Protein AF-A0A5C8SF36-F1 (afdb_monomer_lite)

Structure (mmCIF, N/CA/C/O backbone):
data_AF-A0A5C8SF36-F1
#
_entry.id   AF-A0A5C8SF36-F1
#
loop_
_atom_site.group_PDB
_atom_site.id
_atom_site.type_symbol
_atom_site.label_atom_id
_atom_site.label_alt_id
_atom_site.label_comp_id
_atom_site.label_asym_id
_atom_site.label_entity_id
_atom_site.label_seq_id
_atom_site.pdbx_PDB_ins_code
_atom_site.Cartn_x
_atom_site.Cartn_y
_atom_site.Cartn_z
_atom_site.occupancy
_atom_site.B_iso_or_equiv
_atom_site.auth_seq_id
_atom_site.auth_comp_id
_atom_site.auth_asym_id
_atom_site.auth_atom_id
_atom_site.pdbx_PDB_model_num
ATOM 1 N N . HIS A 1 1 ? 42.244 22.849 -68.264 1.00 57.44 1 HIS A N 1
ATOM 2 C CA . HIS A 1 1 ? 42.208 23.033 -66.800 1.00 57.44 1 HIS A CA 1
ATOM 3 C C . HIS A 1 1 ? 41.355 21.936 -66.183 1.00 57.44 1 HIS A C 1
ATOM 5 O O . HIS A 1 1 ? 40.156 21.922 -66.418 1.00 57.44 1 HIS A O 1
ATOM 11 N N . ALA A 1 2 ? 41.971 20.982 -65.483 1.00 65.56 2 ALA A N 1
ATOM 12 C CA . ALA A 1 2 ? 41.244 19.977 -64.709 1.00 65.56 2 ALA A CA 1
ATOM 13 C C . ALA A 1 2 ? 40.924 20.575 -63.330 1.00 65.56 2 ALA A C 1
ATOM 15 O O . ALA A 1 2 ? 41.816 21.128 -62.687 1.00 65.56 2 ALA A O 1
ATOM 16 N N . GLY A 1 3 ? 39.652 20.544 -62.929 1.00 75.19 3 GLY A N 1
ATOM 17 C CA . GLY A 1 3 ? 39.203 21.053 -61.631 1.00 75.19 3 GLY A CA 1
ATOM 18 C C . GLY A 1 3 ? 39.751 20.233 -60.453 1.00 75.19 3 GLY A C 1
ATOM 19 O O . GLY A 1 3 ? 40.273 19.135 -60.661 1.00 75.19 3 GLY A O 1
ATOM 20 N N . PRO A 1 4 ? 39.653 20.753 -59.216 1.00 75.12 4 PRO A N 1
ATOM 21 C CA . PRO A 1 4 ? 40.218 20.099 -58.042 1.00 75.12 4 PRO A CA 1
ATOM 22 C C . PRO A 1 4 ? 39.552 18.741 -57.791 1.00 75.12 4 PRO A C 1
ATOM 24 O O . PRO A 1 4 ? 38.330 18.631 -57.699 1.00 75.12 4 PRO A O 1
ATOM 27 N N . PHE A 1 5 ? 40.381 17.704 -57.677 1.00 78.75 5 PHE A N 1
ATOM 28 C CA . PHE A 1 5 ? 39.967 16.346 -57.347 1.00 78.75 5 PHE A CA 1
ATOM 29 C C . PHE A 1 5 ? 39.431 16.301 -55.910 1.00 78.75 5 PHE A C 1
ATOM 31 O O . PHE A 1 5 ? 40.181 16.500 -54.954 1.00 78.75 5 PHE A O 1
ATOM 38 N N . MET A 1 6 ? 38.131 16.045 -55.758 1.00 76.31 6 MET A N 1
ATOM 39 C CA . MET A 1 6 ? 37.496 15.832 -54.461 1.00 76.31 6 MET A CA 1
ATOM 40 C C . MET A 1 6 ? 37.451 14.323 -54.179 1.00 76.31 6 MET A C 1
ATOM 42 O O . MET A 1 6 ? 36.808 13.594 -54.938 1.00 76.31 6 MET A O 1
ATOM 46 N N . PRO A 1 7 ? 38.123 13.825 -53.125 1.00 77.75 7 PRO A N 1
ATOM 47 C CA . PRO A 1 7 ? 38.094 12.404 -52.812 1.00 77.75 7 PRO A CA 1
ATOM 48 C C . PRO A 1 7 ? 36.674 11.973 -52.408 1.00 77.75 7 PRO A C 1
ATOM 50 O O . PRO A 1 7 ? 35.963 12.740 -51.745 1.00 77.75 7 PRO A O 1
ATOM 53 N N . PRO A 1 8 ? 36.241 10.753 -52.773 1.00 76.81 8 PRO A N 1
ATOM 54 C CA . PRO A 1 8 ? 34.934 10.249 -52.383 1.00 76.81 8 PRO A CA 1
ATOM 55 C C . PRO A 1 8 ? 34.864 10.129 -50.858 1.00 76.81 8 PRO A C 1
ATOM 57 O O . PRO A 1 8 ? 35.680 9.457 -50.226 1.00 76.81 8 PRO A O 1
ATOM 60 N N . ARG A 1 9 ? 33.875 10.796 -50.255 1.00 72.81 9 ARG A N 1
ATOM 61 C CA . ARG A 1 9 ? 33.571 10.651 -48.830 1.00 72.81 9 ARG A CA 1
ATOM 62 C C . ARG A 1 9 ? 33.099 9.210 -48.592 1.00 72.81 9 ARG A C 1
ATOM 64 O O . ARG A 1 9 ? 32.155 8.792 -49.265 1.00 72.81 9 ARG A O 1
ATOM 71 N N . PRO A 1 10 ? 33.700 8.452 -47.659 1.00 67.50 10 PRO A N 1
ATOM 72 C CA . PRO A 1 10 ? 33.205 7.123 -47.332 1.00 67.50 10 PRO A CA 1
ATOM 73 C C . PRO A 1 10 ? 31.754 7.241 -46.858 1.00 67.50 10 PRO A C 1
ATOM 75 O O . PRO A 1 10 ? 31.430 8.106 -46.036 1.00 67.50 10 PRO A O 1
ATOM 78 N N . ALA A 1 11 ? 30.876 6.404 -47.413 1.00 65.56 11 ALA A N 1
ATOM 79 C CA . ALA A 1 11 ? 29.501 6.286 -46.954 1.00 65.56 11 ALA A CA 1
ATOM 80 C C . ALA A 1 11 ? 29.532 5.981 -45.452 1.00 65.56 11 ALA A C 1
ATOM 82 O O . ALA A 1 11 ? 30.146 5.002 -45.026 1.00 65.56 11 ALA A O 1
ATOM 83 N N . ALA A 1 12 ? 28.930 6.856 -44.643 1.00 65.25 12 ALA A N 1
ATOM 84 C CA . ALA A 1 12 ? 28.793 6.598 -43.219 1.00 65.25 12 ALA A CA 1
ATOM 85 C C . ALA A 1 12 ? 28.052 5.263 -43.060 1.00 65.25 12 ALA A C 1
ATOM 87 O O . ALA A 1 12 ? 27.052 5.062 -43.761 1.00 65.25 12 ALA A O 1
ATOM 88 N N . PRO A 1 13 ? 28.519 4.346 -42.192 1.00 60.72 13 PRO A N 1
ATOM 89 C CA . PRO A 1 13 ? 27.773 3.131 -41.931 1.00 60.72 13 PRO A CA 1
ATOM 90 C C . PRO A 1 13 ? 26.378 3.560 -41.492 1.00 60.72 13 PRO A C 1
ATOM 92 O O . PRO A 1 13 ? 26.234 4.370 -40.573 1.00 60.72 13 PRO A O 1
ATOM 95 N N . VAL A 1 14 ? 25.367 3.065 -42.206 1.00 62.69 14 VAL A N 1
ATOM 96 C CA . VAL A 1 14 ? 23.966 3.155 -41.803 1.00 62.69 14 VAL A CA 1
ATOM 97 C C . VAL A 1 14 ? 23.959 2.724 -40.347 1.00 62.69 14 VAL A C 1
ATOM 99 O O . VAL A 1 14 ? 24.341 1.591 -40.056 1.00 62.69 14 VAL A O 1
ATOM 102 N N . ALA A 1 15 ? 23.700 3.663 -39.436 1.00 59.22 15 ALA A N 1
ATOM 103 C CA . ALA A 1 15 ? 23.838 3.413 -38.016 1.00 59.22 15 ALA A CA 1
ATOM 104 C C . ALA A 1 15 ? 22.898 2.258 -37.673 1.00 59.22 15 ALA A C 1
ATOM 106 O O . ALA A 1 15 ? 21.682 2.437 -37.602 1.00 59.22 15 ALA A O 1
ATOM 107 N N . ALA A 1 16 ? 23.464 1.061 -37.504 1.00 62.94 16 ALA A N 1
ATOM 108 C CA . ALA A 1 16 ? 22.780 -0.021 -36.829 1.00 62.94 16 ALA A CA 1
ATOM 109 C C . ALA A 1 16 ? 22.249 0.579 -35.522 1.00 62.94 16 ALA A C 1
ATOM 111 O O . ALA A 1 16 ? 22.993 1.346 -34.895 1.00 62.94 16 ALA A O 1
ATOM 112 N N . PRO A 1 17 ? 20.985 0.331 -35.136 1.00 62.47 17 PRO A N 1
ATOM 113 C CA . PRO A 1 17 ? 20.442 0.917 -33.925 1.00 62.47 17 PRO A CA 1
ATOM 114 C C . PRO A 1 17 ? 21.372 0.509 -32.787 1.00 62.47 17 PRO A C 1
ATOM 116 O O . PRO A 1 17 ? 21.426 -0.663 -32.419 1.00 62.47 17 PRO A O 1
ATOM 119 N N . LEU A 1 18 ? 22.162 1.471 -32.294 1.00 63.66 18 LEU A N 1
ATOM 120 C CA . LEU A 1 18 ? 22.986 1.299 -31.110 1.00 63.66 18 LEU A CA 1
ATOM 121 C C . LEU A 1 18 ? 22.031 0.770 -30.053 1.00 63.66 18 LEU A C 1
ATOM 123 O O . LEU A 1 18 ? 21.074 1.464 -29.703 1.00 63.66 18 LEU A O 1
ATOM 127 N N . ALA A 1 19 ? 22.228 -0.486 -29.649 1.00 66.00 19 ALA A N 1
ATOM 128 C CA . ALA A 1 19 ? 21.363 -1.177 -28.713 1.00 66.00 19 ALA A CA 1
ATOM 129 C C . ALA A 1 19 ? 21.194 -0.276 -27.487 1.00 66.00 19 ALA A C 1
ATOM 131 O O . ALA A 1 19 ? 22.134 -0.057 -26.721 1.00 66.00 19 ALA A O 1
ATOM 132 N N . ARG A 1 20 ? 20.020 0.355 -27.371 1.00 68.94 20 ARG A N 1
ATOM 133 C CA . ARG A 1 20 ? 19.749 1.324 -26.314 1.00 68.94 20 ARG A CA 1
ATOM 134 C C . ARG A 1 20 ? 19.884 0.573 -24.999 1.00 68.94 20 ARG A C 1
ATOM 136 O O . ARG A 1 20 ? 19.219 -0.445 -24.824 1.00 68.94 20 ARG A O 1
ATOM 143 N N . ALA A 1 21 ? 20.741 1.063 -24.104 1.00 77.44 21 ALA A N 1
ATOM 144 C CA . ALA A 1 21 ? 20.895 0.465 -22.786 1.00 77.44 21 ALA A CA 1
ATOM 145 C C . ALA A 1 21 ? 19.506 0.286 -22.140 1.00 77.44 21 ALA A C 1
ATOM 147 O O . ALA A 1 21 ? 18.668 1.194 -22.264 1.00 77.44 21 ALA A O 1
ATOM 148 N N . PRO A 1 22 ? 19.237 -0.871 -21.506 1.00 79.69 22 PRO A N 1
ATOM 149 C CA . PRO A 1 22 ? 17.938 -1.147 -20.912 1.00 79.69 22 PRO A CA 1
ATOM 150 C C . PRO A 1 22 ? 17.602 -0.038 -19.914 1.00 79.69 22 PRO A C 1
ATOM 152 O O . PRO A 1 22 ? 18.393 0.288 -19.028 1.00 79.69 22 PRO A O 1
ATOM 155 N N . ARG A 1 23 ? 16.447 0.603 -20.107 1.00 86.44 23 ARG A N 1
ATOM 156 C CA . ARG A 1 23 ? 15.965 1.647 -19.201 1.00 86.44 23 ARG A CA 1
ATOM 157 C C . ARG A 1 23 ? 15.352 0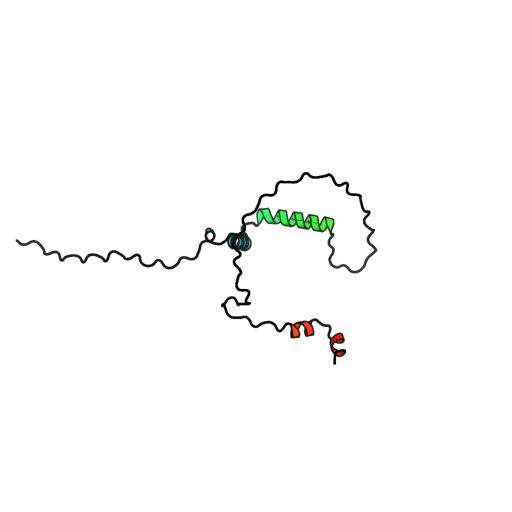.999 -17.970 1.00 86.44 23 ARG A C 1
ATOM 159 O O . ARG A 1 23 ? 14.725 -0.050 -18.071 1.00 86.44 23 ARG A O 1
ATOM 166 N N . MET A 1 24 ? 15.506 1.664 -16.826 1.00 90.12 24 MET A N 1
ATOM 167 C CA . MET A 1 24 ? 14.763 1.306 -15.623 1.00 90.12 24 MET A CA 1
ATOM 168 C C . MET A 1 24 ? 13.255 1.357 -15.915 1.00 90.12 24 MET A C 1
ATOM 170 O O . MET A 1 24 ? 12.809 2.346 -16.513 1.00 90.12 24 MET A O 1
ATOM 174 N N . PRO A 1 25 ? 12.486 0.337 -15.494 1.00 88.44 25 PRO A N 1
ATOM 175 C CA . PRO A 1 25 ? 11.041 0.328 -15.660 1.00 88.44 25 PRO A CA 1
ATOM 176 C C . PRO A 1 25 ? 10.415 1.500 -14.900 1.00 88.44 25 PRO A C 1
ATOM 178 O O . PRO A 1 25 ? 10.793 1.811 -13.766 1.00 88.44 25 PRO A O 1
ATOM 181 N N . GLN A 1 26 ? 9.470 2.172 -15.543 1.00 91.50 26 GLN A N 1
ATOM 182 C CA . GLN A 1 26 ? 8.721 3.285 -14.973 1.00 91.50 26 GLN A CA 1
ATOM 183 C C . GLN A 1 26 ? 7.607 2.769 -14.054 1.00 91.50 26 GLN A C 1
ATOM 185 O O . GLN A 1 26 ? 7.142 1.642 -14.186 1.00 91.50 26 GLN A O 1
ATOM 190 N N . ILE A 1 27 ? 7.115 3.617 -13.145 1.00 90.94 27 ILE A N 1
ATOM 191 C CA . ILE A 1 27 ? 6.092 3.223 -12.156 1.00 90.94 27 ILE A CA 1
ATOM 192 C C . ILE A 1 27 ? 4.822 2.676 -12.835 1.00 90.94 27 ILE A C 1
ATOM 194 O O . ILE A 1 27 ? 4.251 1.705 -12.356 1.00 90.94 27 ILE A O 1
ATOM 198 N N . HIS A 1 28 ? 4.414 3.238 -13.978 1.00 92.00 28 HIS A N 1
ATOM 199 C CA . HIS A 1 28 ? 3.228 2.788 -14.719 1.00 92.00 28 HIS A CA 1
ATOM 200 C C . HIS A 1 28 ? 3.403 1.427 -15.415 1.00 92.00 28 HIS A C 1
ATOM 202 O O . HIS A 1 28 ? 2.409 0.808 -15.785 1.00 92.00 28 HIS A O 1
ATOM 208 N N . GLU A 1 29 ? 4.643 0.960 -15.589 1.00 93.81 29 GLU A N 1
ATOM 209 C CA . GLU A 1 29 ? 4.966 -0.357 -16.158 1.00 93.81 29 GLU A CA 1
ATOM 210 C C . GLU A 1 29 ? 4.976 -1.455 -15.081 1.00 93.81 29 GLU A C 1
ATOM 212 O O . GLU A 1 29 ? 5.026 -2.643 -15.396 1.00 93.81 29 GLU A O 1
ATOM 217 N N . LEU A 1 30 ? 4.925 -1.075 -13.798 1.00 92.12 30 LEU A N 1
ATOM 218 C CA . LEU A 1 30 ? 4.893 -2.017 -12.685 1.00 92.12 30 LEU A CA 1
ATOM 219 C C . LEU A 1 30 ? 3.475 -2.570 -12.458 1.00 92.12 30 LEU A C 1
ATOM 221 O O . LEU A 1 30 ? 2.493 -1.883 -12.737 1.00 92.12 30 LEU A O 1
ATOM 225 N N . PRO A 1 31 ? 3.331 -3.775 -11.878 1.00 94.88 31 PRO A N 1
ATOM 226 C CA . PRO A 1 31 ? 2.030 -4.309 -11.479 1.00 94.88 31 PRO A CA 1
ATOM 227 C C . PRO A 1 31 ? 1.291 -3.380 -10.500 1.00 94.88 31 PRO A C 1
ATOM 229 O O . PRO A 1 31 ? 1.943 -2.705 -9.698 1.00 94.88 31 PRO A O 1
ATOM 232 N N . PRO A 1 32 ? -0.057 -3.401 -10.461 1.00 90.19 32 PRO A N 1
ATOM 233 C CA . PRO A 1 32 ? -0.845 -2.490 -9.624 1.00 90.19 32 PRO A CA 1
ATOM 234 C C . PRO A 1 32 ? -0.468 -2.569 -8.137 1.00 90.19 32 PRO A C 1
ATOM 236 O O . PRO A 1 32 ? -0.391 -1.547 -7.466 1.00 90.19 32 PRO A O 1
ATOM 239 N N . ILE A 1 33 ? -0.127 -3.763 -7.639 1.00 91.38 33 ILE A N 1
ATOM 240 C CA . ILE A 1 33 ? 0.330 -3.968 -6.255 1.00 91.38 33 ILE A CA 1
ATOM 241 C C . ILE A 1 33 ? 1.617 -3.176 -5.967 1.00 91.38 33 ILE A C 1
ATOM 243 O O . ILE A 1 33 ? 1.729 -2.533 -4.925 1.00 91.38 33 ILE A O 1
ATOM 247 N N . ALA A 1 34 ? 2.580 -3.194 -6.892 1.00 92.25 34 ALA A N 1
ATOM 248 C CA . ALA A 1 34 ? 3.837 -2.466 -6.747 1.00 92.25 34 ALA A CA 1
ATOM 249 C C . ALA A 1 34 ? 3.619 -0.949 -6.859 1.00 92.25 34 ALA A C 1
ATOM 251 O O . ALA A 1 34 ? 4.217 -0.188 -6.100 1.00 92.25 34 ALA A O 1
ATOM 252 N N . GLN A 1 35 ? 2.706 -0.510 -7.729 1.00 92.19 35 GLN A N 1
ATOM 253 C CA . GLN A 1 35 ? 2.307 0.897 -7.817 1.00 92.19 35 GLN A CA 1
ATOM 254 C C . GLN A 1 35 ? 1.727 1.402 -6.487 1.00 92.19 35 GLN A C 1
ATOM 256 O O . GLN A 1 35 ? 2.156 2.444 -5.993 1.00 92.19 35 GLN A O 1
ATOM 261 N N . THR A 1 36 ? 0.814 0.646 -5.862 1.00 88.94 36 THR A N 1
ATOM 262 C CA . THR A 1 36 ? 0.228 1.006 -4.557 1.00 88.94 36 THR A CA 1
ATOM 263 C C . THR A 1 36 ? 1.280 1.059 -3.451 1.00 88.94 36 THR A C 1
ATOM 265 O O . THR A 1 36 ? 1.254 1.970 -2.627 1.00 88.94 36 THR A O 1
ATOM 268 N N . GLN A 1 37 ? 2.229 0.118 -3.436 1.00 88.62 37 GLN A N 1
ATOM 269 C CA . GLN A 1 37 ? 3.319 0.115 -2.457 1.00 88.62 37 GLN A CA 1
ATOM 270 C C . GLN A 1 37 ? 4.246 1.325 -2.616 1.00 88.62 37 GLN A C 1
ATOM 272 O O . GLN A 1 37 ? 4.614 1.937 -1.616 1.00 88.62 37 GLN A O 1
ATOM 277 N N . ILE A 1 38 ? 4.588 1.705 -3.851 1.00 87.19 38 ILE A N 1
ATOM 278 C CA . ILE A 1 38 ? 5.408 2.893 -4.132 1.00 87.19 38 ILE A CA 1
ATOM 279 C C . ILE A 1 38 ? 4.655 4.174 -3.759 1.00 87.19 38 ILE A C 1
ATOM 281 O O . ILE A 1 38 ? 5.239 5.074 -3.164 1.00 87.19 38 ILE A O 1
ATOM 285 N N . ALA A 1 39 ? 3.357 4.258 -4.055 1.00 85.00 39 ALA A N 1
ATOM 286 C CA . ALA A 1 39 ? 2.530 5.392 -3.645 1.00 85.00 39 ALA A CA 1
ATOM 287 C C . ALA A 1 39 ? 2.448 5.511 -2.112 1.00 85.00 39 ALA A C 1
ATOM 289 O O . ALA A 1 39 ? 2.587 6.604 -1.560 1.00 85.00 39 ALA A O 1
ATOM 290 N N . ALA A 1 40 ? 2.294 4.381 -1.415 1.00 81.06 40 ALA A N 1
ATOM 291 C CA . ALA A 1 40 ? 2.275 4.331 0.043 1.00 81.06 40 ALA A CA 1
ATOM 292 C C . ALA A 1 40 ? 3.629 4.709 0.666 1.00 81.06 40 ALA A C 1
ATOM 294 O O . ALA A 1 40 ? 3.653 5.421 1.669 1.00 81.06 40 ALA A O 1
ATOM 295 N N . SER A 1 41 ? 4.749 4.268 0.079 1.00 79.06 41 SER A N 1
ATOM 296 C CA . SER A 1 41 ? 6.096 4.559 0.589 1.00 79.06 41 SER A CA 1
ATOM 297 C C . SER A 1 41 ? 6.565 5.981 0.284 1.00 79.06 41 SER A C 1
ATOM 299 O O . SER A 1 41 ? 7.294 6.565 1.082 1.00 79.06 41 SER A O 1
ATOM 301 N N . ARG A 1 42 ? 6.119 6.570 -0.833 1.00 78.44 42 ARG A N 1
ATOM 302 C CA . ARG A 1 42 ? 6.432 7.956 -1.216 1.00 78.44 42 ARG A CA 1
ATOM 303 C C . ARG A 1 42 ? 5.673 8.992 -0.378 1.00 78.44 42 ARG A C 1
ATOM 305 O O . ARG A 1 42 ? 5.987 10.175 -0.450 1.00 78.44 42 ARG A O 1
ATOM 312 N N . GLY A 1 43 ? 4.695 8.560 0.421 1.00 63.38 43 GLY A N 1
ATOM 313 C CA . GLY A 1 43 ? 4.003 9.422 1.374 1.00 63.38 43 GLY A CA 1
ATOM 314 C C . GLY A 1 43 ? 3.166 10.529 0.730 1.00 63.38 43 GLY A C 1
ATOM 315 O O . GLY A 1 43 ? 2.796 11.463 1.425 1.00 63.38 43 GLY A O 1
ATOM 316 N N . GLU A 1 44 ? 2.816 10.450 -0.556 1.00 54.75 44 GLU A N 1
ATOM 317 C CA . GLU A 1 44 ? 2.100 11.518 -1.281 1.00 54.75 44 GLU A CA 1
ATOM 318 C C . GLU A 1 44 ? 0.582 11.553 -0.989 1.00 54.75 44 GLU A C 1
ATOM 320 O O . GLU A 1 44 ? -0.248 11.834 -1.846 1.00 54.75 44 GLU A O 1
ATOM 325 N N . HIS A 1 45 ? 0.188 11.218 0.238 1.00 53.19 45 HIS A N 1
ATOM 326 C CA . HIS A 1 45 ? -1.216 11.144 0.642 1.00 53.19 45 HIS A CA 1
ATOM 327 C C . HIS A 1 45 ? -1.419 11.591 2.100 1.00 53.19 45 HIS A C 1
ATOM 329 O O . HIS A 1 45 ? -2.281 11.073 2.815 1.00 53.19 45 HIS A O 1
ATOM 335 N N . VAL A 1 46 ? -0.588 12.529 2.575 1.00 55.19 46 VAL A N 1
ATOM 336 C CA . VAL A 1 46 ? -0.565 12.948 3.989 1.00 55.19 46 VAL A CA 1
ATOM 337 C C . VAL A 1 46 ? -1.835 13.693 4.406 1.00 55.19 46 VAL A C 1
ATOM 339 O O . VAL A 1 46 ? -2.258 13.541 5.549 1.00 55.19 46 VAL A O 1
ATOM 342 N N . GLU A 1 47 ? -2.496 14.431 3.512 1.00 55.88 47 GLU A N 1
ATOM 343 C CA . GLU A 1 47 ? -3.556 15.350 3.950 1.00 55.88 47 GLU A CA 1
ATOM 344 C C . GLU A 1 47 ? -4.900 14.649 4.211 1.00 55.88 47 GLU A C 1
ATOM 346 O O . GLU A 1 47 ? -5.426 14.717 5.315 1.00 55.88 47 GLU A O 1
ATOM 351 N N . ASN A 1 48 ? -5.413 13.846 3.272 1.00 58.78 48 ASN A N 1
ATOM 352 C CA . ASN A 1 48 ? -6.747 13.237 3.425 1.00 58.78 48 ASN A CA 1
ATOM 353 C C . ASN A 1 48 ? -6.763 11.918 4.228 1.00 58.78 48 ASN A C 1
ATOM 355 O O . ASN A 1 48 ? -7.778 11.535 4.819 1.00 58.78 48 ASN A O 1
ATOM 359 N N . HIS A 1 49 ? -5.653 11.169 4.248 1.00 58.78 49 HIS A N 1
ATOM 360 C CA . HIS A 1 49 ? -5.603 9.879 4.955 1.00 58.78 49 HIS A CA 1
ATOM 361 C C . HIS A 1 49 ? -5.331 10.030 6.453 1.00 58.78 49 HIS A C 1
ATOM 363 O O . HIS A 1 49 ? -5.668 9.122 7.217 1.00 58.78 49 HIS A O 1
ATOM 369 N N . GLY A 1 50 ? -4.761 11.159 6.886 1.00 64.69 50 GLY A N 1
ATOM 370 C CA . GLY A 1 50 ? -4.588 11.474 8.302 1.00 64.69 50 GLY A CA 1
ATOM 371 C C . GLY A 1 50 ? -5.931 11.570 9.021 1.00 64.69 50 GLY A C 1
ATOM 372 O O . GLY A 1 50 ? -6.136 10.908 10.038 1.00 64.69 50 GLY A O 1
ATOM 373 N N . ASP A 1 51 ? -6.882 12.303 8.449 1.00 71.06 51 ASP A N 1
ATOM 374 C CA . ASP A 1 51 ? -8.174 12.556 9.093 1.00 71.06 51 ASP A CA 1
ATOM 375 C C . ASP A 1 51 ? -9.082 11.325 9.106 1.00 71.06 51 ASP A C 1
ATOM 377 O O . ASP A 1 51 ? -9.720 11.029 10.117 1.00 71.06 51 ASP A O 1
ATOM 381 N N . THR A 1 52 ? -9.051 10.510 8.048 1.00 77.19 52 THR A N 1
ATOM 382 C CA . THR A 1 52 ? -9.785 9.231 8.016 1.00 77.19 52 THR A CA 1
ATOM 383 C C . THR A 1 52 ? -9.240 8.241 9.056 1.00 77.19 52 THR A C 1
ATOM 385 O O . THR A 1 52 ? -9.993 7.552 9.748 1.00 77.19 52 THR A O 1
ATOM 388 N N . LYS A 1 53 ? -7.915 8.188 9.236 1.00 79.81 53 LYS A N 1
ATOM 389 C CA . LYS A 1 53 ? -7.295 7.321 10.249 1.00 79.81 53 LYS A CA 1
ATOM 390 C C . LYS A 1 53 ? -7.565 7.831 11.664 1.00 79.81 53 LYS A C 1
ATOM 392 O O . LYS A 1 53 ? -7.961 7.030 12.513 1.00 79.81 53 LYS A O 1
ATOM 397 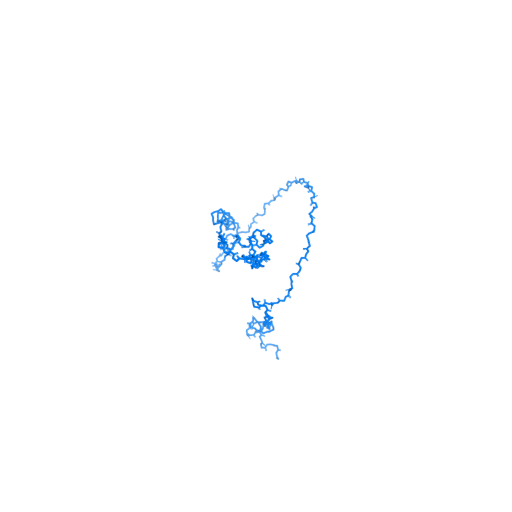N N . ARG A 1 54 ? -7.427 9.143 11.903 1.00 82.31 54 ARG A N 1
ATOM 398 C CA . ARG A 1 54 ? -7.743 9.796 13.187 1.00 82.31 54 ARG A CA 1
ATOM 399 C C . ARG A 1 54 ? -9.197 9.558 13.580 1.00 82.31 54 ARG A C 1
ATOM 401 O O . ARG A 1 54 ? -9.444 9.089 14.682 1.00 82.31 54 ARG A O 1
ATOM 408 N N . THR A 1 55 ? -10.150 9.781 12.678 1.00 86.44 55 THR A N 1
ATOM 409 C CA . THR A 1 55 ? -11.578 9.534 12.953 1.00 86.44 55 THR A CA 1
ATOM 410 C C . THR A 1 55 ? -11.868 8.065 13.271 1.00 86.44 55 THR A C 1
ATOM 412 O O . THR A 1 55 ? -12.622 7.788 14.205 1.00 86.44 55 THR A O 1
ATOM 415 N N . SER A 1 56 ? -11.223 7.112 12.583 1.00 88.69 56 SER A N 1
ATOM 416 C CA . SER A 1 56 ? -11.349 5.685 12.921 1.00 88.69 56 SER A CA 1
ATOM 417 C C . SER A 1 56 ? -10.769 5.342 14.301 1.00 88.69 56 SER A C 1
ATOM 419 O O . SER A 1 56 ? -11.346 4.532 15.028 1.00 88.69 56 SER A O 1
ATOM 421 N N . LEU A 1 57 ? -9.666 5.989 14.691 1.00 87.00 57 LEU A N 1
ATOM 422 C CA . LEU A 1 57 ? -9.016 5.794 15.985 1.00 87.00 57 LEU A CA 1
ATOM 423 C C . LEU A 1 57 ? -9.844 6.406 17.115 1.00 87.00 57 LEU A C 1
ATOM 425 O O . LEU A 1 57 ? -10.087 5.730 18.106 1.00 87.00 57 LEU A O 1
ATOM 429 N N . LEU A 1 58 ? -10.332 7.638 16.948 1.00 90.62 58 LEU A N 1
ATOM 430 C CA . LEU A 1 58 ? -11.258 8.282 17.884 1.00 90.62 58 LEU A CA 1
ATOM 431 C C . LEU A 1 58 ? -12.515 7.433 18.087 1.00 90.62 58 LEU A C 1
ATOM 433 O O . LEU A 1 58 ? -12.929 7.218 19.222 1.00 90.62 58 LEU A O 1
ATOM 437 N N . ARG A 1 59 ? -13.085 6.887 17.004 1.00 87.31 59 ARG A N 1
ATOM 438 C CA . ARG A 1 59 ? -14.215 5.955 17.097 1.00 87.31 59 ARG A CA 1
ATOM 439 C C . ARG A 1 59 ? -13.840 4.706 17.894 1.00 87.31 59 ARG A C 1
ATOM 441 O O . ARG A 1 59 ? -14.597 4.315 18.773 1.00 87.31 59 ARG A O 1
ATOM 448 N N . ARG A 1 60 ? -12.670 4.114 17.630 1.00 86.56 60 ARG A N 1
ATOM 449 C CA . ARG A 1 60 ? -12.169 2.949 18.374 1.00 86.56 60 ARG A CA 1
ATOM 450 C C . ARG A 1 60 ? -11.967 3.265 19.858 1.00 86.56 60 ARG A C 1
ATOM 452 O O . ARG A 1 60 ? -12.338 2.445 20.686 1.00 86.56 60 ARG A O 1
ATOM 459 N N . LEU A 1 61 ? -11.438 4.439 20.197 1.00 90.00 61 LEU A N 1
ATOM 460 C CA . LEU A 1 61 ? -11.275 4.896 21.580 1.00 90.00 61 LEU A CA 1
ATOM 461 C C . LEU A 1 61 ? -12.621 5.139 22.268 1.00 90.00 61 LEU A C 1
ATOM 463 O O . LEU A 1 61 ? -12.769 4.799 23.434 1.00 90.00 61 LEU A O 1
ATOM 467 N N . ALA A 1 62 ? -13.614 5.666 21.552 1.00 82.88 62 ALA A N 1
ATOM 468 C CA . ALA A 1 62 ? -14.958 5.850 22.091 1.00 82.88 62 ALA A CA 1
ATOM 469 C C . ALA A 1 62 ? -15.671 4.513 22.363 1.00 82.88 62 ALA A C 1
ATOM 471 O O . ALA A 1 62 ? -16.435 4.416 23.318 1.00 82.88 62 ALA A O 1
ATOM 472 N N . THR A 1 63 ? -15.428 3.482 21.544 1.00 81.75 63 THR A N 1
ATOM 473 C CA . THR A 1 63 ? -16.083 2.169 21.693 1.00 81.75 63 THR A CA 1
ATOM 474 C C . THR A 1 63 ? -15.335 1.203 22.607 1.00 81.75 63 THR A C 1
ATOM 476 O O . THR A 1 63 ? -15.965 0.421 23.306 1.00 81.75 63 THR A O 1
ATOM 479 N N . VAL A 1 64 ? -14.001 1.206 22.563 1.00 84.94 64 VAL A N 1
ATOM 480 C CA . VAL A 1 64 ? -13.142 0.244 23.280 1.00 84.94 64 VAL A CA 1
ATOM 481 C C . VAL A 1 64 ? -12.534 0.871 24.542 1.00 84.94 64 VAL A C 1
ATOM 483 O O . VAL A 1 64 ? -12.086 0.155 25.431 1.00 84.94 64 VAL A O 1
ATOM 486 N N . GLY A 1 65 ? -12.536 2.202 24.658 1.00 77.50 65 GLY A N 1
ATOM 487 C CA . GLY A 1 65 ? -11.813 2.909 25.711 1.00 77.50 65 GLY A CA 1
ATOM 488 C C . GLY A 1 65 ? -10.294 2.851 25.512 1.00 77.50 65 GLY A C 1
ATOM 489 O O . GLY A 1 65 ? -9.773 2.155 24.639 1.00 77.50 65 GLY A O 1
ATOM 490 N N . PHE A 1 66 ? -9.554 3.585 26.343 1.00 72.69 66 PHE A N 1
ATOM 491 C CA . PHE A 1 66 ? -8.085 3.553 26.407 1.00 72.69 66 PHE A CA 1
ATOM 492 C C . PHE A 1 66 ? -7.575 2.269 27.096 1.00 72.69 66 PHE A C 1
ATOM 494 O O . PHE A 1 66 ? -6.801 2.329 28.049 1.00 72.69 66 PHE A O 1
ATOM 501 N N . GLY A 1 67 ? -8.058 1.103 26.664 1.00 67.88 67 GLY A N 1
ATOM 502 C CA . GLY A 1 67 ? -7.886 -0.192 27.329 1.00 67.88 67 GLY A CA 1
ATOM 503 C C . GLY A 1 67 ? -6.474 -0.779 27.246 1.00 67.88 67 GLY A C 1
ATOM 504 O O . GLY A 1 67 ? -6.281 -1.838 26.659 1.00 67.88 67 GLY A O 1
ATOM 505 N N . GLY A 1 68 ? -5.486 -0.118 27.850 1.00 59.31 68 GLY A N 1
ATOM 506 C CA . GLY A 1 68 ? -4.120 -0.622 27.932 1.00 59.31 68 GLY A CA 1
ATOM 507 C C . GLY A 1 68 ? -3.334 -0.039 29.101 1.00 59.31 68 GLY A C 1
ATOM 508 O O . GLY A 1 68 ? -2.646 0.963 28.937 1.00 59.31 68 GLY A O 1
ATOM 509 N N . ARG A 1 69 ? -3.372 -0.758 30.235 1.00 49.78 69 ARG A N 1
ATOM 510 C CA . ARG A 1 69 ? -2.465 -0.674 31.399 1.00 49.78 69 ARG A CA 1
ATOM 511 C C . ARG A 1 69 ? -2.773 0.394 32.467 1.00 49.78 69 ARG A C 1
ATOM 513 O O . ARG A 1 69 ? -2.004 1.325 32.689 1.00 49.78 69 ARG A O 1
ATOM 520 N N . ARG A 1 70 ? -3.838 0.159 33.236 1.00 39.22 70 ARG A N 1
ATOM 521 C CA . ARG A 1 70 ? -3.827 0.357 34.695 1.00 39.22 70 ARG A CA 1
ATOM 522 C C . ARG A 1 70 ? -4.407 -0.900 35.335 1.00 39.22 70 ARG A C 1
ATOM 524 O O . ARG A 1 70 ? -5.592 -1.175 35.189 1.00 39.22 70 ARG A O 1
ATOM 531 N N . GLU A 1 71 ? -3.539 -1.692 35.953 1.00 51.75 71 GLU A N 1
ATOM 532 C CA . GLU A 1 71 ? -3.954 -2.561 37.051 1.00 51.75 71 GLU A CA 1
ATOM 533 C C . GLU A 1 71 ? -4.442 -1.663 38.203 1.00 51.75 71 GLU A C 1
ATOM 535 O O . GLU A 1 71 ? -3.915 -0.564 38.380 1.00 51.75 71 GLU A O 1
ATOM 540 N N . GLU A 1 72 ? -5.449 -2.151 38.934 1.00 50.56 72 GLU A N 1
ATOM 541 C CA . GLU A 1 72 ? -6.166 -1.530 40.065 1.00 50.56 72 GLU A CA 1
ATOM 542 C C . GLU A 1 72 ? -7.154 -0.386 39.747 1.00 50.56 72 GLU A C 1
ATOM 544 O O . GLU A 1 72 ? -6.795 0.790 39.731 1.00 50.56 72 GLU A O 1
ATOM 549 N N . ALA A 1 73 ? -8.435 -0.741 39.547 1.00 46.31 73 ALA A N 1
ATOM 550 C CA . ALA A 1 73 ? -9.572 -0.285 40.371 1.00 46.31 73 ALA A CA 1
ATOM 551 C C . ALA A 1 73 ? -10.936 -0.683 39.750 1.00 46.31 73 ALA A C 1
ATOM 553 O O . ALA A 1 73 ? -11.242 -0.307 38.624 1.00 46.31 73 ALA A O 1
ATOM 554 N N . GLU A 1 74 ? -11.755 -1.357 40.568 1.00 48.62 74 GLU A N 1
ATOM 555 C CA . GLU A 1 74 ? -13.221 -1.535 40.491 1.00 48.62 74 GLU A CA 1
ATOM 556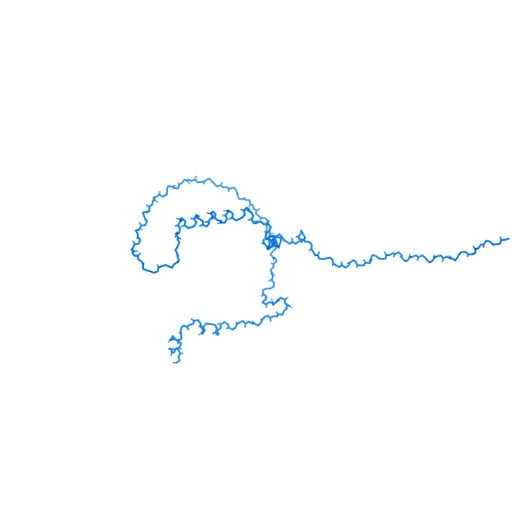 C C . GLU A 1 74 ? -13.873 -2.409 39.386 1.00 48.62 74 GLU A C 1
ATOM 558 O O . GLU A 1 74 ? -13.405 -2.475 38.249 1.00 48.62 74 GLU A O 1
ATOM 563 N N . PRO A 1 75 ? -15.000 -3.090 39.704 1.00 46.72 75 PRO A N 1
ATOM 564 C CA . PRO A 1 75 ? -15.740 -3.900 38.747 1.00 46.72 75 PRO A CA 1
ATOM 565 C C . PRO A 1 75 ? -16.479 -3.005 37.744 1.00 46.72 75 PRO A C 1
ATOM 567 O O . PRO A 1 75 ? -17.296 -2.161 38.105 1.00 46.72 75 PRO A O 1
ATOM 570 N N . ALA A 1 76 ? -16.233 -3.226 36.454 1.00 53.78 76 ALA A N 1
ATOM 571 C CA . ALA A 1 76 ? -17.006 -2.598 35.391 1.00 53.78 76 ALA A CA 1
ATOM 572 C C . ALA A 1 76 ? -18.496 -3.005 35.485 1.00 53.78 76 ALA A C 1
ATOM 574 O O . ALA A 1 76 ? -18.791 -4.194 35.650 1.00 53.78 76 ALA A O 1
ATOM 575 N N . PRO A 1 77 ? -19.457 -2.074 35.331 1.00 52.16 77 PRO A N 1
ATOM 576 C CA . PRO A 1 77 ? -20.861 -2.441 35.216 1.00 52.16 77 PRO A CA 1
ATOM 577 C C . PRO A 1 77 ? -21.087 -3.214 33.909 1.00 52.16 77 PRO A C 1
ATOM 579 O O . PRO A 1 77 ? -20.656 -2.797 32.833 1.00 52.16 77 PRO A O 1
ATOM 582 N N . ALA A 1 78 ? -21.774 -4.353 34.008 1.00 57.16 78 ALA A N 1
ATOM 583 C CA . ALA A 1 78 ? -22.121 -5.190 32.866 1.00 57.16 78 ALA A CA 1
ATOM 584 C C . ALA A 1 78 ? -22.910 -4.391 31.805 1.00 57.16 78 ALA A C 1
ATOM 586 O O . ALA A 1 78 ? -23.870 -3.691 32.152 1.00 57.16 78 ALA A O 1
ATOM 587 N N . PRO A 1 79 ? -22.569 -4.501 30.507 1.00 54.06 79 PRO A N 1
ATOM 588 C CA . PRO A 1 79 ? -23.333 -3.848 29.457 1.00 54.06 79 PRO A CA 1
ATOM 589 C C . PRO A 1 79 ? -24.717 -4.496 29.350 1.00 54.06 79 PRO A C 1
ATOM 591 O O . PRO A 1 79 ? -24.855 -5.703 29.154 1.00 54.06 79 PRO A O 1
ATOM 594 N N . ARG A 1 80 ? -25.769 -3.679 29.466 1.00 54.97 80 ARG A N 1
ATOM 595 C CA . ARG A 1 80 ? -27.136 -4.091 29.135 1.00 54.97 80 ARG A CA 1
ATOM 596 C C . ARG A 1 80 ? -27.207 -4.402 27.640 1.00 54.97 80 ARG A C 1
ATOM 598 O O . ARG A 1 80 ? -26.981 -3.519 26.816 1.00 54.97 80 ARG A O 1
ATOM 605 N N . ALA A 1 81 ? -27.549 -5.641 27.296 1.00 52.00 81 ALA A N 1
ATOM 606 C CA . ALA A 1 81 ? -27.881 -6.022 25.932 1.00 52.00 81 ALA A CA 1
ATOM 607 C C . ALA A 1 81 ? -29.150 -5.274 25.489 1.00 52.00 81 ALA A C 1
ATOM 609 O O . ALA A 1 81 ? -30.216 -5.443 26.081 1.00 52.00 81 ALA A O 1
ATOM 610 N N . GLN A 1 82 ? -29.040 -4.436 24.459 1.00 57.41 82 GLN A N 1
ATOM 611 C CA . GLN A 1 8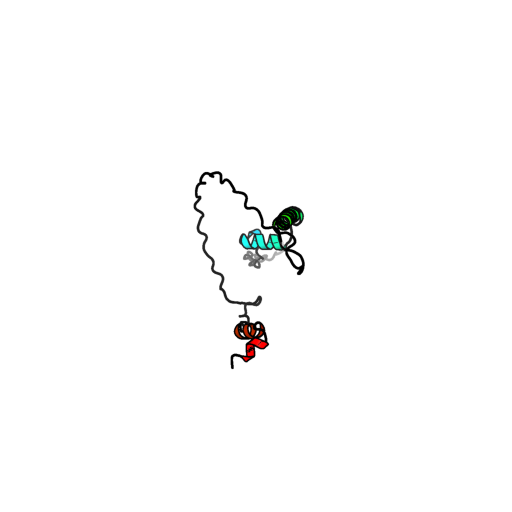2 ? -30.204 -3.928 23.737 1.00 57.41 82 GLN A CA 1
ATOM 612 C C . GLN A 1 82 ? -30.560 -4.913 22.614 1.00 57.41 82 GLN A C 1
ATOM 614 O O . GLN A 1 82 ? -29.652 -5.364 21.910 1.00 57.41 82 GLN A O 1
ATOM 619 N N . PRO A 1 83 ? -31.844 -5.257 22.405 1.00 50.22 83 PRO A N 1
ATOM 620 C CA . PRO A 1 83 ? -32.236 -6.090 21.279 1.00 50.22 83 PRO A CA 1
ATOM 621 C C . PRO A 1 83 ? -32.133 -5.272 19.986 1.00 50.22 83 PRO A C 1
ATOM 623 O O . PRO A 1 83 ? -32.872 -4.312 19.775 1.00 50.22 83 PRO A O 1
ATOM 626 N N . GLN A 1 84 ? -31.197 -5.647 19.113 1.00 54.56 84 GLN A N 1
ATOM 627 C CA . GLN A 1 84 ? -31.117 -5.108 17.759 1.00 54.56 84 GLN A CA 1
ATOM 628 C C . GLN A 1 84 ? -32.228 -5.729 16.908 1.00 54.56 84 GLN A C 1
ATOM 630 O O . GLN A 1 84 ? -32.210 -6.922 16.608 1.00 54.56 84 GLN A O 1
ATOM 635 N N . VAL A 1 85 ? -33.199 -4.908 16.512 1.00 54.62 85 VAL A N 1
ATOM 636 C CA . VAL A 1 85 ? -34.164 -5.255 15.466 1.00 54.62 85 VAL A CA 1
ATOM 637 C C . VAL A 1 85 ? -33.436 -5.284 14.118 1.00 54.62 85 VAL A C 1
ATOM 639 O O . VAL A 1 85 ? -32.914 -4.273 13.656 1.00 54.62 85 VAL A O 1
ATOM 642 N N . GLN A 1 86 ? -33.352 -6.463 13.501 1.00 54.56 86 GLN A N 1
ATOM 643 C CA . GLN A 1 86 ? -32.778 -6.629 12.165 1.00 54.56 86 GLN A CA 1
ATOM 644 C C . GLN A 1 86 ? -33.840 -6.288 11.115 1.00 54.56 86 GLN A C 1
ATOM 646 O O . GLN A 1 86 ? -34.876 -6.946 11.039 1.00 54.56 86 GLN A O 1
ATOM 651 N N . ALA A 1 87 ? -33.585 -5.268 10.298 1.00 57.19 87 ALA A N 1
ATOM 652 C CA . ALA A 1 87 ? -34.359 -5.024 9.084 1.00 57.19 87 ALA A CA 1
ATOM 653 C C . ALA A 1 87 ? -33.839 -5.931 7.948 1.00 57.19 87 ALA A C 1
ATOM 655 O O . ALA A 1 87 ? -32.620 -6.058 7.797 1.00 57.19 87 ALA A O 1
ATOM 656 N N . PRO A 1 88 ? -34.711 -6.556 7.133 1.00 57.56 88 PRO A N 1
ATOM 657 C CA . PRO A 1 88 ? -34.269 -7.387 6.019 1.00 57.56 88 PRO A CA 1
ATOM 658 C C . PRO A 1 88 ? -33.743 -6.522 4.862 1.00 57.56 88 PRO A C 1
ATOM 660 O O . PRO A 1 88 ? -34.415 -5.605 4.393 1.00 57.56 88 PRO A O 1
ATOM 663 N N . MET A 1 89 ? -32.533 -6.834 4.393 1.00 64.50 89 MET A N 1
ATOM 664 C CA . MET A 1 89 ? -31.874 -6.191 3.250 1.00 64.50 89 MET A CA 1
ATOM 665 C C . MET A 1 89 ? -32.048 -7.066 1.989 1.00 64.50 89 MET A C 1
ATOM 667 O O . MET A 1 89 ? -31.944 -8.290 2.097 1.00 64.50 89 MET A O 1
ATOM 671 N N . PRO A 1 90 ? -32.317 -6.496 0.797 1.00 60.41 90 PRO A N 1
ATOM 672 C CA . PRO A 1 90 ? -32.497 -7.281 -0.427 1.00 60.41 90 PRO A CA 1
ATOM 673 C C . PRO A 1 90 ? -31.158 -7.817 -0.980 1.00 60.41 90 PRO A C 1
ATOM 675 O O . PRO A 1 90 ? -30.114 -7.193 -0.771 1.00 60.41 90 PRO A O 1
ATOM 678 N N . PRO A 1 91 ? -31.157 -8.949 -1.714 1.00 63.53 91 PRO A N 1
ATOM 679 C CA . PRO A 1 91 ? -29.934 -9.516 -2.277 1.00 63.53 91 PRO A CA 1
ATOM 680 C C . PRO A 1 91 ? -29.449 -8.736 -3.511 1.00 63.53 91 PRO A C 1
ATOM 682 O O . PRO A 1 91 ? -30.208 -8.479 -4.444 1.00 63.53 91 PRO A O 1
ATOM 685 N N . ALA A 1 92 ? -28.156 -8.403 -3.530 1.00 65.88 92 ALA A N 1
ATOM 686 C CA . ALA A 1 92 ? -27.463 -7.817 -4.679 1.00 65.88 92 ALA A CA 1
ATOM 687 C C . ALA A 1 92 ? -27.030 -8.897 -5.700 1.00 65.88 92 ALA A C 1
ATOM 689 O O . ALA A 1 92 ? -26.740 -10.033 -5.306 1.00 65.88 92 ALA A O 1
ATOM 690 N N . PRO A 1 93 ? -26.952 -8.575 -7.008 1.00 60.00 93 PRO A N 1
ATOM 691 C CA . PRO A 1 93 ? -26.578 -9.538 -8.038 1.00 60.00 93 PRO A CA 1
ATOM 692 C C . PRO A 1 93 ? -25.078 -9.860 -7.986 1.00 60.00 93 PRO A C 1
ATOM 694 O O . PRO A 1 93 ? -24.235 -8.989 -7.770 1.00 60.00 93 PRO A O 1
ATOM 697 N N . ARG A 1 94 ? -24.741 -11.136 -8.200 1.00 59.16 94 ARG A N 1
ATOM 698 C CA . ARG A 1 94 ? -23.358 -11.624 -8.220 1.00 59.16 94 ARG A CA 1
ATOM 699 C C . ARG A 1 94 ? -22.724 -11.299 -9.570 1.00 59.16 94 ARG A C 1
ATOM 701 O O . ARG A 1 94 ? -23.160 -11.815 -10.594 1.00 59.16 94 ARG A O 1
ATOM 708 N N . VAL A 1 95 ? -21.679 -10.480 -9.563 1.00 56.69 95 VAL A N 1
ATOM 709 C CA . VAL A 1 95 ? -20.822 -10.256 -10.732 1.00 56.69 95 VAL A CA 1
ATOM 710 C C . VAL A 1 95 ? -19.691 -11.283 -10.675 1.00 56.69 95 VAL A C 1
ATOM 712 O O . VAL A 1 95 ? -18.959 -11.344 -9.688 1.00 56.69 95 VAL A O 1
ATOM 715 N N . HIS A 1 96 ? -19.566 -12.126 -11.701 1.00 60.44 96 HIS A N 1
ATOM 716 C CA . HIS A 1 96 ? -18.451 -13.067 -11.815 1.00 60.44 96 HIS A CA 1
ATOM 717 C C . HIS A 1 96 ? -17.150 -12.297 -12.082 1.00 60.44 96 HIS A C 1
ATOM 719 O O . HIS A 1 96 ? -17.018 -11.624 -13.102 1.00 60.44 96 HIS A O 1
ATOM 725 N N . ALA A 1 97 ? -16.198 -12.388 -11.153 1.00 56.12 97 ALA A N 1
ATOM 726 C CA . ALA A 1 97 ? -14.866 -11.810 -11.299 1.00 56.12 97 ALA A CA 1
ATOM 727 C C . ALA A 1 97 ? -13.981 -12.685 -12.213 1.00 56.12 97 ALA A C 1
ATOM 729 O O . ALA A 1 97 ? -1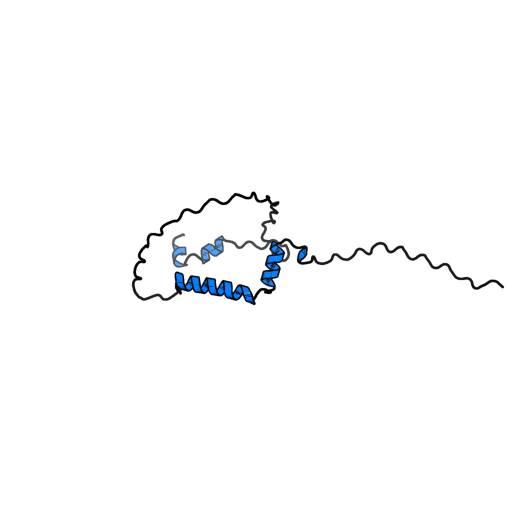4.054 -13.915 -12.122 1.00 56.12 97 ALA A O 1
ATOM 730 N N . PRO A 1 98 ? -13.127 -12.093 -13.070 1.00 54.41 98 PRO A N 1
ATOM 731 C CA . PRO A 1 98 ? -12.185 -12.850 -13.884 1.00 54.41 98 PRO A CA 1
ATOM 732 C C . PRO A 1 98 ? -11.068 -13.439 -13.013 1.00 54.41 98 PRO A C 1
ATOM 734 O O . PRO A 1 98 ? -10.519 -12.778 -12.130 1.00 54.41 98 PRO A O 1
ATOM 737 N N . VAL A 1 99 ? -10.724 -14.699 -13.277 1.00 59.62 99 VAL A N 1
ATOM 738 C CA . VAL A 1 99 ? -9.664 -15.430 -12.575 1.00 59.62 99 VAL A CA 1
ATOM 739 C C . VAL A 1 99 ? -8.310 -14.978 -13.135 1.00 59.62 99 VAL A C 1
ATOM 741 O O . VAL A 1 99 ? -7.989 -15.253 -14.288 1.00 59.62 99 VAL A O 1
ATOM 744 N N . ALA A 1 100 ? -7.529 -14.243 -12.343 1.00 59.78 100 ALA A N 1
ATOM 745 C CA . ALA A 1 100 ? -6.177 -13.818 -12.710 1.00 59.78 100 ALA A CA 1
ATOM 746 C C . ALA A 1 100 ? -5.171 -14.989 -12.604 1.00 59.78 100 ALA A C 1
ATOM 748 O O . ALA A 1 100 ? -5.313 -15.828 -11.708 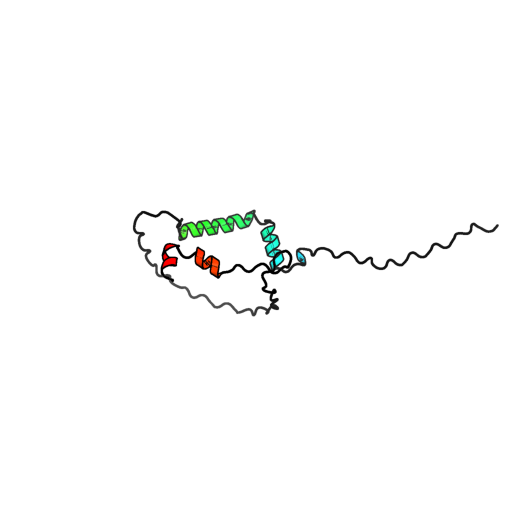1.00 59.78 100 ALA A O 1
ATOM 749 N N . PRO A 1 101 ? -4.128 -15.053 -13.456 1.00 60.03 101 PRO A N 1
ATOM 750 C CA . PRO A 1 101 ? -3.098 -16.083 -13.354 1.00 60.03 101 PRO A CA 1
ATOM 751 C C . PRO A 1 101 ? -2.282 -15.907 -12.066 1.00 60.03 101 PRO A C 1
ATOM 753 O O . PRO A 1 101 ? -1.678 -14.864 -11.817 1.00 60.03 101 PRO A O 1
ATOM 756 N N . THR A 1 102 ? -2.269 -16.947 -11.230 1.00 64.75 102 THR A N 1
ATOM 757 C CA . THR A 1 102 ? -1.505 -16.999 -9.978 1.00 64.75 102 THR A CA 1
ATOM 758 C C . THR A 1 102 ? -0.011 -17.145 -10.276 1.00 64.75 102 THR A C 1
ATOM 760 O O . THR A 1 102 ? 0.489 -18.251 -10.469 1.00 64.75 102 THR A O 1
ATOM 763 N N . TYR A 1 103 ? 0.724 -16.032 -10.292 1.00 55.31 103 TYR A N 1
ATOM 764 C CA . TYR A 1 103 ? 2.181 -16.064 -10.166 1.00 55.31 103 TYR A CA 1
ATOM 765 C C . TYR A 1 103 ? 2.533 -16.468 -8.731 1.00 55.31 103 TYR A C 1
ATOM 767 O O . TYR A 1 103 ? 2.221 -15.748 -7.781 1.00 55.31 103 TYR A O 1
ATOM 775 N N . ARG A 1 104 ? 3.151 -17.639 -8.564 1.00 61.34 104 ARG A N 1
ATOM 776 C CA . ARG A 1 104 ? 3.616 -18.125 -7.263 1.00 61.34 104 ARG A CA 1
ATOM 777 C C . ARG A 1 104 ? 5.086 -17.706 -7.109 1.00 61.34 104 ARG A C 1
ATOM 779 O O . ARG A 1 104 ? 5.928 -18.305 -7.775 1.00 61.34 104 ARG A O 1
ATOM 786 N N . PRO A 1 105 ? 5.424 -16.681 -6.300 1.00 58.94 105 PRO A N 1
ATOM 787 C CA . PRO A 1 105 ? 6.823 -16.340 -6.065 1.00 58.94 105 PRO A CA 1
ATOM 788 C C . PRO A 1 105 ? 7.522 -17.530 -5.403 1.00 58.94 105 PRO A C 1
ATOM 790 O O . PRO A 1 105 ? 6.920 -18.218 -4.574 1.00 58.94 105 PRO A O 1
ATOM 793 N N . ALA A 1 106 ? 8.773 -17.785 -5.793 1.00 62.31 106 ALA A N 1
ATOM 794 C CA . ALA A 1 106 ? 9.613 -18.806 -5.183 1.00 62.31 106 ALA A CA 1
ATOM 795 C C . ALA A 1 106 ? 9.756 -18.490 -3.687 1.00 62.31 106 ALA A C 1
ATOM 797 O O . ALA A 1 106 ? 10.465 -17.567 -3.300 1.00 62.31 106 ALA A O 1
ATOM 798 N N . GLN A 1 107 ? 9.011 -19.227 -2.863 1.00 57.03 107 GLN A N 1
ATOM 799 C CA . GLN A 1 107 ? 9.019 -19.159 -1.403 1.00 57.03 107 GLN A CA 1
ATOM 800 C C . GLN A 1 107 ? 10.332 -19.766 -0.891 1.00 57.03 107 GLN A C 1
ATOM 802 O O . GLN A 1 107 ? 10.366 -20.883 -0.386 1.00 57.03 107 GLN A O 1
ATOM 807 N N . GLY A 1 108 ? 11.439 -19.069 -1.108 1.00 64.19 108 GLY A N 1
ATOM 808 C CA . GLY A 1 108 ? 12.710 -19.338 -0.454 1.00 64.19 108 GLY A CA 1
ATOM 809 C C . GLY A 1 108 ? 13.149 -18.053 0.224 1.00 64.19 108 GLY A C 1
ATOM 810 O O . GLY A 1 108 ? 13.078 -16.999 -0.405 1.00 64.19 108 GLY A O 1
ATOM 811 N N . ASN A 1 109 ? 13.575 -18.130 1.489 1.00 65.50 109 ASN A N 1
ATOM 812 C CA . ASN A 1 109 ? 14.193 -17.016 2.216 1.00 65.50 109 ASN A CA 1
ATOM 813 C C . ASN A 1 109 ? 15.517 -16.642 1.533 1.00 65.50 109 ASN A C 1
ATOM 815 O O . ASN A 1 109 ? 16.595 -17.033 1.979 1.00 65.50 109 ASN A O 1
ATOM 819 N N . LEU A 1 110 ? 15.427 -15.945 0.408 1.00 72.62 110 LEU A N 1
ATOM 820 C CA . LEU A 1 110 ? 16.556 -15.325 -0.251 1.00 72.62 110 LEU A CA 1
ATOM 821 C C . LEU A 1 110 ? 16.702 -13.925 0.336 1.00 72.62 110 LEU A C 1
ATOM 823 O O . LEU A 1 110 ? 15.729 -13.172 0.413 1.00 72.62 110 LEU A O 1
ATOM 827 N N . ASP A 1 111 ? 17.903 -13.598 0.796 1.00 72.25 111 ASP A N 1
ATOM 828 C CA . ASP A 1 111 ? 18.221 -12.244 1.224 1.00 72.25 111 ASP A CA 1
ATOM 829 C C . ASP A 1 111 ? 18.204 -11.270 0.030 1.00 72.25 111 ASP A C 1
ATOM 831 O O . ASP A 1 111 ? 18.056 -11.655 -1.133 1.00 72.25 111 ASP A O 1
ATOM 835 N N . ALA A 1 112 ? 18.370 -9.975 0.304 1.00 72.94 112 ALA A N 1
ATOM 836 C CA . ALA A 1 112 ? 18.388 -8.939 -0.731 1.00 72.94 112 ALA A CA 1
ATOM 837 C C . ALA A 1 112 ? 19.492 -9.138 -1.796 1.00 72.94 112 ALA A C 1
ATOM 839 O O . ALA A 1 112 ? 19.457 -8.493 -2.842 1.00 72.94 112 ALA A O 1
ATOM 840 N N . GLN A 1 113 ? 20.469 -10.016 -1.542 1.00 82.75 113 GLN A N 1
ATOM 841 C CA . GLN A 1 113 ? 21.574 -10.349 -2.440 1.00 82.75 113 GLN A CA 1
ATOM 842 C C . GLN A 1 113 ? 21.323 -11.659 -3.212 1.00 82.75 113 GLN A C 1
ATOM 844 O O . GLN A 1 113 ? 22.191 -12.097 -3.969 1.00 82.75 113 GLN A O 1
ATOM 849 N N . GLY A 1 114 ? 20.150 -12.281 -3.048 1.00 77.75 114 GLY A N 1
ATOM 850 C CA . GLY A 1 114 ? 19.764 -13.511 -3.737 1.00 77.75 114 GLY A CA 1
ATOM 851 C C . GLY A 1 114 ? 20.420 -14.772 -3.173 1.00 77.75 114 GLY A C 1
ATOM 852 O O . GLY A 1 114 ? 20.414 -15.808 -3.842 1.00 77.75 114 GLY A O 1
ATOM 853 N N . ARG A 1 115 ? 20.999 -14.715 -1.969 1.00 79.25 115 ARG A N 1
ATOM 854 C CA . ARG A 1 115 ? 21.578 -15.883 -1.291 1.00 79.25 115 ARG A CA 1
ATOM 855 C C . ARG A 1 115 ? 20.549 -16.488 -0.345 1.00 79.25 115 ARG A C 1
ATOM 857 O O . ARG A 1 115 ? 19.724 -15.775 0.215 1.00 79.25 115 ARG A O 1
ATOM 864 N N . MET A 1 116 ? 20.597 -17.807 -0.149 1.00 72.50 116 MET A N 1
ATOM 865 C CA . MET A 1 116 ? 19.782 -18.455 0.883 1.00 72.50 116 MET A CA 1
ATOM 866 C C . MET A 1 116 ? 20.197 -17.935 2.260 1.00 72.50 116 MET A C 1
ATOM 868 O O . MET A 1 116 ? 21.335 -18.143 2.683 1.00 72.50 116 MET A O 1
ATOM 872 N N . ALA A 1 117 ? 19.269 -17.270 2.946 1.00 70.25 117 ALA A N 1
ATOM 873 C CA . ALA A 1 117 ? 19.482 -16.800 4.301 1.00 70.25 117 ALA A CA 1
ATOM 874 C C . ALA A 1 117 ? 19.618 -18.004 5.252 1.00 70.25 117 ALA A C 1
ATOM 876 O O . ALA A 1 117 ? 18.891 -18.996 5.092 1.00 70.25 117 ALA A O 1
ATOM 877 N N . PRO A 1 118 ? 20.528 -17.945 6.243 1.00 65.88 118 PRO A N 1
ATOM 878 C CA . PRO A 1 118 ? 20.622 -18.978 7.264 1.00 65.88 118 PRO A CA 1
ATOM 879 C C . PRO A 1 118 ? 19.274 -19.093 7.980 1.00 65.88 118 PRO A C 1
ATOM 881 O O . PRO A 1 118 ? 18.735 -18.105 8.476 1.00 65.88 118 PRO A O 1
ATOM 884 N N . GLN A 1 119 ? 18.709 -20.300 7.986 1.00 71.19 119 GLN A N 1
ATOM 885 C CA . GLN A 1 119 ? 17.449 -20.568 8.667 1.00 71.19 119 GLN A CA 1
ATOM 886 C C . GLN A 1 119 ? 17.651 -20.387 10.178 1.00 71.19 119 GLN A C 1
ATOM 888 O O . GLN A 1 119 ? 18.576 -20.997 10.729 1.00 71.19 119 GLN A O 1
ATOM 893 N N . PRO A 1 120 ? 16.821 -19.576 10.856 1.00 66.12 120 PRO A N 1
ATOM 894 C CA . PRO A 1 120 ? 16.822 -19.535 12.309 1.00 66.12 120 PRO A CA 1
ATOM 895 C C . PRO A 1 120 ? 16.471 -20.931 12.833 1.00 66.12 120 PRO A C 1
ATOM 897 O O . PRO A 1 120 ? 15.509 -21.561 12.383 1.00 66.12 120 PRO A O 1
ATOM 900 N N . ARG A 1 121 ? 17.288 -21.451 13.752 1.00 72.75 121 ARG A N 1
ATOM 901 C CA . ARG A 1 121 ? 17.005 -22.719 14.425 1.00 72.75 121 ARG A CA 1
ATOM 902 C C . ARG A 1 121 ? 15.862 -22.483 15.408 1.00 72.75 121 ARG A C 1
ATOM 904 O O . ARG A 1 121 ? 16.096 -22.123 16.551 1.00 72.75 121 ARG A O 1
ATOM 911 N N . MET A 1 122 ? 14.635 -22.711 14.946 1.00 65.56 122 MET A N 1
ATOM 912 C CA . MET A 1 122 ? 13.391 -22.535 15.716 1.00 65.56 122 MET A CA 1
ATOM 913 C C . MET A 1 122 ? 13.440 -23.220 17.100 1.00 65.56 122 MET A C 1
ATOM 915 O O . MET A 1 122 ? 12.884 -22.722 18.066 1.00 65.56 122 MET A O 1
ATOM 919 N N . MET A 1 123 ? 14.169 -24.338 17.212 1.00 71.81 123 MET A N 1
ATOM 920 C CA . MET A 1 123 ? 14.319 -25.116 18.449 1.00 71.81 123 MET A CA 1
ATOM 921 C C . MET A 1 123 ? 15.111 -24.406 19.556 1.00 71.81 123 MET A C 1
ATOM 923 O O . MET A 1 123 ? 14.936 -24.746 20.725 1.00 71.81 123 MET A O 1
ATOM 927 N N . ASP A 1 124 ? 16.015 -23.487 19.209 1.00 70.75 124 ASP A N 1
ATOM 928 C CA . ASP A 1 124 ? 16.808 -22.743 20.194 1.00 70.75 124 ASP A CA 1
ATOM 929 C C . ASP A 1 124 ? 15.999 -21.561 20.758 1.00 70.75 124 ASP A C 1
ATOM 931 O O . ASP A 1 124 ? 16.099 -21.266 21.946 1.00 70.75 124 ASP A O 1
ATOM 935 N N . ASP A 1 125 ? 15.140 -20.941 19.939 1.00 70.06 125 ASP A N 1
ATOM 936 C CA . ASP A 1 125 ? 14.261 -19.839 20.356 1.00 70.06 125 ASP A CA 1
ATOM 937 C C . ASP A 1 125 ? 13.152 -20.321 21.310 1.00 70.06 125 ASP A C 1
ATOM 939 O O . ASP A 1 125 ? 12.928 -19.699 22.350 1.00 70.06 125 ASP A O 1
ATOM 943 N N . ASP A 1 126 ? 12.547 -21.489 21.054 1.00 75.12 126 ASP A N 1
ATOM 944 C CA . ASP A 1 126 ? 11.560 -22.100 21.963 1.00 75.12 126 ASP A CA 1
ATOM 945 C C . ASP A 1 126 ? 12.157 -22.377 23.360 1.00 75.12 126 ASP A C 1
ATOM 947 O O . ASP A 1 126 ? 11.489 -22.230 24.384 1.00 75.12 126 ASP A O 1
ATOM 951 N N . GLN A 1 127 ? 13.445 -22.736 23.436 1.00 74.62 127 GLN A N 1
ATOM 952 C CA . GLN A 1 127 ? 14.149 -22.945 24.710 1.00 74.62 127 GLN A CA 1
ATOM 953 C C . GLN A 1 127 ? 14.415 -21.642 25.477 1.00 74.62 127 GLN A C 1
ATOM 955 O O . GLN A 1 127 ? 14.625 -21.686 26.695 1.00 74.62 127 GLN A O 1
ATOM 960 N N . LEU A 1 128 ? 14.450 -20.508 24.775 1.00 77.56 128 LEU A N 1
ATOM 961 C CA . LEU A 1 128 ? 14.665 -19.177 25.343 1.00 77.56 128 LEU A CA 1
ATOM 962 C C . LEU A 1 128 ? 13.345 -18.501 25.737 1.00 77.56 128 LEU A C 1
ATOM 964 O O . LEU A 1 128 ? 13.344 -17.670 26.647 1.00 77.56 128 LEU A O 1
ATOM 968 N N . GLU A 1 129 ? 12.234 -18.876 25.099 1.00 84.62 129 GLU A N 1
ATOM 969 C CA . GLU A 1 129 ? 10.892 -18.377 25.416 1.00 84.62 129 GLU A CA 1
ATOM 970 C C . GLU A 1 129 ? 10.229 -19.135 26.579 1.00 84.62 129 GLU A C 1
ATOM 972 O O . GLU A 1 129 ? 9.424 -18.563 27.320 1.00 84.62 129 GLU A O 1
ATOM 977 N N . ILE A 1 130 ? 10.611 -20.394 26.823 1.00 79.06 130 ILE A N 1
ATOM 978 C CA . ILE A 1 130 ? 10.160 -21.125 28.013 1.00 79.06 130 ILE A CA 1
ATOM 979 C C . ILE A 1 130 ? 10.833 -20.534 29.270 1.00 79.06 130 ILE A C 1
ATOM 981 O O . ILE A 1 130 ? 12.064 -20.550 29.380 1.00 79.06 130 ILE A O 1
ATOM 985 N N . PRO A 1 131 ? 10.066 -20.080 30.283 1.00 84.69 131 PRO A N 1
ATOM 986 C CA . PRO A 1 131 ? 10.634 -19.571 31.527 1.00 84.69 131 PRO A CA 1
ATOM 987 C C . PRO A 1 131 ? 11.627 -20.549 32.174 1.00 84.69 131 PRO A C 1
ATOM 989 O O . PRO A 1 131 ? 11.354 -21.741 32.327 1.00 84.69 131 PRO A O 1
ATOM 992 N N . ALA A 1 132 ? 12.774 -20.032 32.628 1.00 82.81 132 ALA A N 1
ATOM 993 C CA . ALA A 1 132 ? 13.918 -20.838 33.072 1.00 82.81 132 ALA A CA 1
ATOM 994 C C . ALA A 1 132 ? 13.611 -21.869 34.179 1.00 82.81 132 ALA A C 1
ATOM 996 O O . ALA A 1 132 ? 14.284 -22.899 34.265 1.00 82.81 132 ALA A O 1
ATOM 997 N N . PHE A 1 133 ? 12.615 -21.611 35.033 1.00 85.25 133 PHE A N 1
ATOM 998 C CA . PHE A 1 133 ? 12.223 -22.534 36.104 1.00 85.25 133 PHE A CA 1
ATOM 999 C C . PHE A 1 133 ? 11.517 -23.794 35.577 1.00 85.25 133 PHE A C 1
ATOM 1001 O O . PHE A 1 133 ? 11.630 -24.848 36.200 1.00 85.25 133 PHE A O 1
ATOM 1008 N N . LEU A 1 134 ? 10.850 -23.718 34.420 1.00 85.25 134 LEU A N 1
ATOM 1009 C CA . LEU A 1 134 ? 10.155 -24.848 33.797 1.00 85.25 134 LEU A CA 1
ATOM 1010 C C . LEU A 1 134 ? 11.136 -25.810 33.101 1.00 85.25 134 LEU A C 1
ATOM 1012 O O . LEU A 1 134 ? 10.895 -27.013 33.035 1.00 85.25 134 LEU A O 1
ATOM 1016 N N . ARG A 1 135 ? 12.298 -25.301 32.665 1.00 80.88 135 ARG A N 1
ATOM 1017 C CA . ARG A 1 135 ? 13.338 -26.063 31.948 1.00 80.88 135 ARG A CA 1
ATOM 1018 C C . ARG A 1 135 ? 13.907 -27.249 32.738 1.00 80.88 135 ARG A C 1
ATOM 1020 O O . ARG A 1 135 ? 14.423 -28.187 32.146 1.00 80.88 135 ARG A O 1
ATOM 1027 N N . ARG A 1 136 ? 13.857 -27.217 34.075 1.00 80.06 136 ARG A N 1
ATOM 1028 C CA . ARG A 1 136 ? 14.501 -28.230 34.935 1.00 80.06 136 ARG A CA 1
ATOM 1029 C C . ARG A 1 136 ? 13.692 -29.516 35.116 1.00 80.06 136 ARG A C 1
ATOM 1031 O O . ARG A 1 136 ? 14.252 -30.476 35.623 1.00 80.06 136 ARG A O 1
ATOM 1038 N N . GLN A 1 137 ? 12.413 -29.540 34.732 1.00 73.81 137 GLN A N 1
ATOM 1039 C CA . GLN A 1 137 ? 11.552 -30.718 34.926 1.00 73.81 137 GLN A CA 1
ATOM 1040 C C . GLN A 1 137 ? 11.648 -31.758 33.798 1.00 73.81 137 GLN A C 1
ATOM 1042 O O . GLN A 1 137 ? 11.058 -32.825 33.916 1.00 73.81 137 GLN A O 1
ATOM 1047 N N . ALA A 1 138 ? 12.364 -31.453 32.712 1.00 66.00 138 ALA A N 1
ATOM 1048 C CA . ALA A 1 138 ? 12.395 -32.271 31.499 1.00 66.00 138 ALA A CA 1
ATOM 1049 C C . ALA A 1 138 ? 13.663 -33.141 31.330 1.00 66.00 138 ALA A C 1
ATOM 1051 O O . ALA A 1 138 ? 13.854 -33.693 30.250 1.00 66.00 138 ALA A O 1
ATOM 1052 N N . ASN A 1 139 ? 14.511 -33.266 32.362 1.00 55.53 139 ASN A N 1
ATOM 1053 C CA . ASN A 1 139 ? 15.703 -34.132 32.374 1.00 55.53 139 ASN A CA 1
ATOM 1054 C C . ASN A 1 139 ? 15.616 -35.192 33.470 1.00 55.53 139 ASN A C 1
ATOM 1056 O O . ASN A 1 139 ? 15.254 -34.808 34.605 1.00 55.53 139 ASN A O 1
#

pLDDT: mean 70.24, std 13.16, range [39.22, 94.88]

Sequence (139 aa):
HAGPFMPPRPAAPVAAPLARAPRMPQIHELPPIAQTQIAASRGEHVENHGDTKRTSLLRRLATVGFGGRREEAEPAPAPRAQPQVQAPMPPAPRVHAPVAPTYRPAQGNLDAQGRMAPQPRMMDDDQLEIPAFLRRQAN

Foldseek 3Di:
DDDDDDDDDPDDPPDDPPPPPDDDDDLVNDDPVSVVVCVVVVCPPVPPVVVVVVVVVVVCCVVVNPPDDDDDDDDDDDDDDDDDDDDDDDDDDDDDDDDDDDDDPDPACQPPVRDRDPDPPPVVVVVVPPPPVVVVVPD

Radius of gyration: 34.02 Å; chains: 1; bounding box: 77×57×107 Å

Secondary structure (DSSP, 8-state):
-PPP-PPPPPPPP------PPPPPPPGGGS-HHHHHHHHHHTTTTHHHHHHHHHHHHHHHHHHH-S-S------PPPPPPPP---PPPPPPPPPPPPP---------S-B-TTSSBPPPP-HHHHHHHHS-TTGGGGG-